Protein AF-A0A9D2QGB7-F1 (afdb_monomer_lite)

Organism: NCBI:txid2838528

Structure (mmCIF, N/CA/C/O backbone):
data_AF-A0A9D2QGB7-F1
#
_entry.id   AF-A0A9D2QGB7-F1
#
loop_
_atom_site.group_PDB
_atom_site.id
_atom_site.type_symbol
_atom_site.label_atom_id
_atom_site.label_alt_id
_atom_site.label_comp_id
_atom_site.label_asym_id
_atom_site.label_entity_id
_atom_site.label_seq_id
_atom_site.pdbx_PDB_ins_code
_atom_site.Cartn_x
_atom_site.Cartn_y
_atom_site.Cartn_z
_atom_site.occupancy
_atom_site.B_iso_or_equiv
_atom_site.auth_seq_id
_atom_site.auth_comp_id
_atom_site.auth_asym_id
_atom_site.auth_atom_id
_atom_site.pdbx_PDB_model_num
ATOM 1 N N . MET A 1 1 ? -9.292 21.739 -30.507 1.00 30.47 1 MET A N 1
ATOM 2 C CA . MET A 1 1 ? -10.497 21.128 -31.110 1.00 30.47 1 MET A CA 1
ATOM 3 C C . MET A 1 1 ? -11.333 20.620 -29.953 1.00 30.47 1 MET A C 1
ATOM 5 O O . MET A 1 1 ? -10.842 19.776 -29.221 1.00 30.47 1 MET A O 1
ATOM 9 N N . THR A 1 2 ? -12.494 21.220 -29.694 1.00 27.61 2 THR A N 1
ATOM 10 C CA . THR A 1 2 ? -13.251 20.981 -28.454 1.00 27.61 2 THR A CA 1
ATOM 11 C C . THR A 1 2 ? -14.385 20.005 -28.733 1.00 27.61 2 THR A C 1
ATOM 13 O O . THR A 1 2 ? -15.227 20.284 -29.584 1.00 27.61 2 THR A O 1
ATOM 16 N N . PHE A 1 3 ? -14.411 18.877 -28.024 1.00 28.83 3 PHE A N 1
ATOM 17 C CA . PHE A 1 3 ? -15.568 17.985 -27.976 1.00 28.83 3 PHE A CA 1
ATOM 18 C C . PHE A 1 3 ? -16.285 18.194 -26.646 1.00 28.83 3 PHE A C 1
ATOM 20 O O . PHE A 1 3 ? -15.645 18.362 -25.611 1.00 28.83 3 PHE A O 1
ATOM 27 N N . ARG A 1 4 ? -17.616 18.243 -26.697 1.00 31.70 4 ARG A N 1
ATOM 28 C CA . ARG A 1 4 ? -18.486 18.448 -25.541 1.00 31.70 4 ARG A CA 1
ATOM 29 C C . ARG A 1 4 ? -19.112 17.100 -25.193 1.00 31.70 4 ARG A C 1
ATOM 31 O O . ARG A 1 4 ? -19.834 16.552 -26.019 1.00 31.70 4 ARG A O 1
ATOM 38 N N . THR A 1 5 ? -18.833 16.591 -24.001 1.00 41.16 5 THR A N 1
ATOM 39 C CA . THR A 1 5 ? -19.597 15.508 -23.374 1.00 41.16 5 THR A CA 1
ATOM 40 C C . THR A 1 5 ? -19.915 15.961 -21.956 1.00 41.16 5 THR A C 1
ATOM 42 O O . THR A 1 5 ? -19.009 16.145 -21.153 1.00 41.16 5 THR A O 1
ATOM 45 N N . ASP A 1 6 ? -21.189 16.271 -21.751 1.00 51.88 6 ASP A N 1
ATOM 46 C CA . ASP A 1 6 ? -21.963 16.419 -20.519 1.00 51.88 6 ASP A CA 1
ATOM 47 C C . ASP A 1 6 ? -21.195 16.689 -19.198 1.00 51.88 6 ASP A C 1
ATOM 49 O O . ASP A 1 6 ? -20.535 15.830 -18.621 1.00 51.88 6 ASP A O 1
ATOM 53 N N . ASP A 1 7 ? -21.352 17.935 -18.733 1.00 46.03 7 ASP A N 1
ATOM 54 C CA . ASP A 1 7 ? -21.225 18.476 -17.368 1.00 46.03 7 ASP A CA 1
ATOM 55 C C . ASP A 1 7 ? -19.940 18.307 -16.536 1.00 46.03 7 ASP A C 1
ATOM 57 O O . ASP A 1 7 ? -19.930 18.639 -15.349 1.00 46.03 7 ASP A O 1
ATOM 61 N N . ALA A 1 8 ? -18.799 18.007 -17.154 1.00 38.62 8 ALA A N 1
ATOM 62 C CA . ALA A 1 8 ? -17.502 18.369 -16.576 1.00 38.62 8 ALA A CA 1
ATOM 63 C C . ALA A 1 8 ? -16.610 19.066 -17.611 1.00 38.62 8 ALA A C 1
ATOM 65 O O . ALA A 1 8 ? -16.295 18.516 -18.665 1.00 38.62 8 ALA A O 1
ATOM 66 N N . MET A 1 9 ? -16.177 20.293 -17.305 1.00 28.02 9 MET A N 1
ATOM 67 C CA . MET A 1 9 ? -15.136 20.984 -18.069 1.00 28.02 9 MET A CA 1
ATOM 68 C C . MET A 1 9 ? -13.798 20.282 -17.810 1.00 28.02 9 MET A C 1
ATOM 70 O O . MET A 1 9 ? -13.066 20.649 -16.895 1.00 28.02 9 MET A O 1
ATOM 74 N N . VAL A 1 10 ? -13.488 19.248 -18.591 1.00 39.34 10 VAL A N 1
ATOM 75 C CA . VAL A 1 10 ? -12.146 18.663 -18.617 1.00 39.34 10 VAL A CA 1
ATOM 76 C C . VAL A 1 10 ? -11.293 19.516 -19.552 1.00 39.34 10 VAL A C 1
ATOM 78 O O . VAL A 1 10 ? -11.353 19.386 -20.775 1.00 39.34 10 VAL A O 1
ATOM 81 N N . GLU A 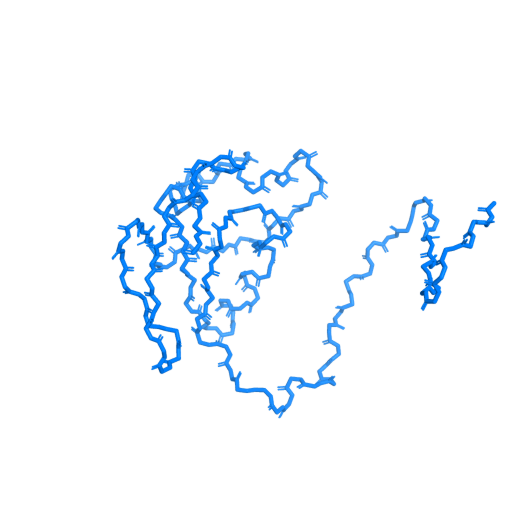1 11 ? -10.522 20.433 -18.974 1.00 38.50 11 GLU A N 1
ATOM 82 C CA . GLU A 1 11 ? -9.449 21.116 -19.692 1.00 38.50 11 GLU A CA 1
ATOM 83 C C . GLU A 1 11 ? -8.285 20.134 -19.871 1.00 38.50 11 GLU A C 1
ATOM 85 O O . GLU A 1 11 ? -7.619 19.746 -18.912 1.00 38.50 11 GLU A O 1
ATOM 90 N N . LEU A 1 12 ? -8.048 19.701 -21.110 1.00 40.91 12 LEU A N 1
ATOM 91 C CA . LEU A 1 12 ? -6.835 18.966 -21.456 1.00 40.91 12 LEU A CA 1
ATOM 92 C C . LEU A 1 12 ? -5.657 19.943 -21.399 1.00 40.91 12 LEU A C 1
ATOM 94 O O . LEU A 1 12 ? -5.592 20.884 -22.193 1.00 40.91 12 LEU A O 1
ATOM 98 N N . LEU A 1 13 ? -4.736 19.726 -20.459 1.00 43.62 13 LEU A N 1
ATOM 99 C CA . LEU A 1 13 ? -3.512 20.518 -20.371 1.00 43.62 13 LEU A CA 1
ATOM 100 C C . LEU A 1 13 ? -2.657 20.321 -21.638 1.00 43.62 13 LEU A C 1
ATOM 102 O O . LEU A 1 13 ? -2.619 19.220 -22.196 1.00 43.62 13 LEU A O 1
ATOM 106 N N . PRO A 1 14 ? -1.974 21.374 -22.121 1.00 42.16 14 PRO A N 1
ATOM 107 C CA . PRO A 1 14 ? -1.173 21.291 -23.333 1.00 42.16 14 PRO A CA 1
ATOM 108 C C . PRO A 1 14 ? 0.027 20.348 -23.168 1.00 42.16 14 PRO A C 1
ATOM 110 O O . PRO A 1 14 ? 0.593 20.200 -22.084 1.00 42.16 14 PRO A O 1
ATOM 113 N N . TYR A 1 15 ? 0.436 19.741 -24.284 1.00 32.19 15 TYR A N 1
ATOM 114 C CA . TYR A 1 15 ? 1.612 18.875 -24.369 1.00 32.19 15 TYR A CA 1
ATOM 115 C C . TYR A 1 15 ? 2.865 19.643 -23.914 1.00 32.19 15 TYR A C 1
ATOM 117 O O . TYR A 1 15 ? 3.216 20.660 -24.515 1.00 32.19 15 TYR A O 1
ATOM 125 N N . GLY A 1 16 ? 3.505 19.177 -22.837 1.00 41.88 16 GLY A N 1
ATOM 126 C CA . GLY A 1 16 ? 4.622 19.866 -22.176 1.00 41.88 16 GLY A CA 1
ATOM 127 C C . GLY A 1 16 ? 4.272 20.570 -20.857 1.00 41.88 16 GLY A C 1
ATOM 128 O O . GLY A 1 16 ? 5.106 21.306 -20.333 1.00 41.88 16 GLY A O 1
ATOM 129 N N . ALA A 1 17 ? 3.072 20.364 -20.306 1.00 42.84 17 ALA A N 1
ATOM 130 C CA . ALA A 1 17 ? 2.760 20.792 -18.946 1.00 42.84 17 ALA A CA 1
ATOM 131 C C . ALA A 1 17 ? 3.695 20.098 -17.938 1.00 42.84 17 ALA A C 1
ATOM 133 O O . ALA A 1 17 ? 3.738 18.874 -17.844 1.00 42.84 17 ALA A O 1
ATOM 134 N N . VAL A 1 18 ? 4.454 20.899 -17.191 1.00 37.50 18 VAL A N 1
ATOM 135 C CA . VAL A 1 18 ? 5.246 20.435 -16.049 1.00 37.50 18 VAL A CA 1
ATOM 136 C C . VAL A 1 18 ? 4.273 20.072 -14.931 1.00 37.50 18 VAL A C 1
ATOM 138 O O . VAL A 1 18 ? 3.394 20.873 -14.604 1.00 37.50 18 VAL A O 1
ATOM 141 N N . TRP A 1 19 ? 4.433 18.884 -14.342 1.00 37.94 19 TRP A N 1
ATOM 142 C CA . TRP A 1 19 ? 3.783 18.534 -13.083 1.00 37.94 19 TRP A CA 1
ATOM 143 C C . TRP A 1 19 ? 4.199 19.561 -12.032 1.00 37.94 19 TRP A C 1
ATOM 145 O O . TRP A 1 19 ? 5.305 19.517 -11.499 1.00 37.94 19 TRP A O 1
ATOM 155 N N . VAL A 1 20 ? 3.327 20.524 -11.752 1.00 37.09 20 VAL A N 1
ATOM 156 C CA . VAL A 1 20 ? 3.423 21.258 -10.499 1.00 37.09 20 VAL A CA 1
ATOM 157 C C . VAL A 1 20 ? 2.903 20.280 -9.468 1.00 37.09 20 VAL A C 1
ATOM 159 O O . VAL A 1 20 ? 1.706 19.988 -9.448 1.00 37.09 20 VAL A O 1
ATOM 162 N N . GLU A 1 21 ? 3.811 19.742 -8.658 1.00 41.12 21 GLU A N 1
ATOM 163 C CA . GLU A 1 21 ? 3.463 19.169 -7.369 1.00 41.12 21 GLU A CA 1
ATOM 164 C C . GLU A 1 21 ? 2.635 20.251 -6.669 1.00 41.12 21 GLU A C 1
ATOM 166 O O . GLU A 1 21 ? 3.153 21.265 -6.200 1.00 41.12 21 GLU A O 1
ATOM 171 N N . ARG A 1 22 ? 1.304 20.138 -6.731 1.00 39.25 22 ARG A N 1
ATOM 172 C CA . ARG A 1 22 ? 0.476 20.930 -5.843 1.00 39.25 22 ARG A CA 1
ATOM 173 C C . ARG A 1 22 ? 0.779 20.302 -4.507 1.00 39.25 22 ARG A C 1
ATOM 175 O O . ARG A 1 22 ? 0.241 19.239 -4.202 1.00 39.25 22 ARG A O 1
ATOM 182 N N . ASP A 1 23 ? 1.645 20.958 -3.738 1.00 40.38 23 ASP A N 1
ATOM 183 C CA . ASP A 1 23 ? 1.522 20.930 -2.294 1.00 40.38 23 ASP A CA 1
ATOM 184 C C . ASP A 1 23 ? 0.027 20.976 -2.042 1.00 40.38 23 ASP A C 1
ATOM 186 O O . ASP A 1 23 ? -0.626 21.954 -2.419 1.00 40.38 23 ASP A O 1
ATOM 190 N N . PHE A 1 24 ? -0.544 19.870 -1.559 1.00 42.94 24 PHE A N 1
ATOM 191 C CA . PHE A 1 24 ? -1.882 19.910 -1.007 1.00 42.94 24 PHE A CA 1
ATOM 192 C C . PHE A 1 24 ? -1.787 21.033 0.015 1.00 42.94 24 PHE A C 1
ATOM 194 O O . PHE A 1 24 ? -1.061 20.849 0.997 1.00 42.94 24 PHE A O 1
ATOM 201 N N . PRO A 1 25 ? -2.371 22.220 -0.247 1.00 41.06 25 PRO A N 1
ATOM 202 C CA . PRO A 1 25 ? -2.235 23.293 0.705 1.00 41.06 25 PRO A CA 1
ATOM 203 C C . PRO A 1 25 ? -2.802 22.734 2.000 1.00 41.06 25 PRO A C 1
ATOM 205 O O . PRO A 1 25 ? -3.823 22.043 1.980 1.00 41.06 25 PRO A O 1
ATOM 208 N N . ASP A 1 26 ? -2.160 23.044 3.118 1.00 45.84 26 ASP A N 1
ATOM 209 C CA . ASP A 1 26 ? -2.579 22.662 4.472 1.00 45.84 26 ASP A CA 1
ATOM 210 C C . ASP A 1 26 ? -4.052 23.030 4.799 1.00 45.84 26 ASP A C 1
ATOM 212 O O . ASP A 1 26 ? -4.584 22.698 5.859 1.00 45.84 26 ASP A O 1
ATOM 216 N N . ALA A 1 27 ? -4.750 23.678 3.864 1.00 39.97 27 ALA A N 1
ATOM 217 C CA . ALA A 1 27 ? -6.186 23.864 3.741 1.00 39.97 27 ALA A CA 1
ATOM 218 C C . ALA A 1 27 ? -6.961 22.535 3.570 1.00 39.97 27 ALA A C 1
ATOM 220 O O . ALA A 1 27 ? -7.535 22.262 2.518 1.00 39.97 27 ALA A O 1
ATOM 221 N N . ASN A 1 28 ? -6.938 21.712 4.625 1.00 38.34 28 ASN A N 1
ATOM 222 C CA . ASN A 1 28 ? -8.004 20.826 5.146 1.00 38.34 28 ASN A CA 1
ATOM 223 C C . ASN A 1 28 ? -7.440 19.635 5.948 1.00 38.34 28 ASN A C 1
ATOM 225 O O . ASN A 1 28 ? -8.201 18.913 6.588 1.00 38.34 28 ASN A O 1
ATOM 229 N N . MET A 1 29 ? -6.114 19.475 6.012 1.00 43.53 29 MET A N 1
ATOM 230 C CA . MET A 1 29 ? -5.451 18.528 6.924 1.00 43.53 29 MET A CA 1
ATOM 231 C C . MET A 1 29 ? -5.538 18.940 8.404 1.00 43.53 29 MET A C 1
ATOM 233 O O . MET A 1 29 ? -5.254 18.134 9.284 1.00 43.53 29 MET A O 1
ATOM 237 N N . LEU A 1 30 ? -5.970 20.171 8.703 1.00 42.41 30 LEU A N 1
ATOM 238 C CA . LEU A 1 30 ? -6.078 20.685 10.072 1.00 42.41 30 LEU A CA 1
ATOM 239 C C . LEU A 1 30 ? -7.219 20.065 10.907 1.00 42.41 30 LEU A C 1
ATOM 241 O O . LEU A 1 30 ? -7.289 20.346 12.101 1.00 42.41 30 LEU A O 1
ATOM 245 N N . ILE A 1 31 ? -8.095 19.220 10.336 1.00 51.22 31 ILE A N 1
ATOM 246 C CA . ILE A 1 31 ? -9.157 18.511 11.093 1.00 51.22 31 ILE A CA 1
ATOM 247 C C . ILE A 1 31 ? -9.395 17.070 10.588 1.00 51.22 31 ILE A C 1
ATOM 249 O O . ILE A 1 31 ? -10.453 16.493 10.831 1.00 51.22 31 ILE A O 1
ATOM 253 N N . LEU A 1 32 ? -8.443 16.452 9.883 1.00 52.09 32 LEU A N 1
ATOM 254 C CA . LEU A 1 32 ? -8.529 15.014 9.604 1.00 52.09 32 LEU A CA 1
ATOM 255 C C . LEU A 1 32 ? -7.695 14.251 10.638 1.00 52.09 32 LEU A C 1
ATOM 257 O O . LEU A 1 32 ? -6.560 14.651 10.911 1.00 52.09 32 LEU A O 1
ATOM 261 N N . PRO A 1 33 ? -8.231 13.180 11.254 1.00 65.00 33 PRO A N 1
ATOM 262 C CA . PRO A 1 33 ? -7.433 12.343 12.133 1.00 65.00 33 PRO A CA 1
ATOM 263 C C . PRO A 1 33 ? -6.215 11.824 11.366 1.00 65.00 33 PRO A C 1
ATOM 265 O O . PRO A 1 33 ? -6.300 11.481 10.186 1.00 65.00 33 PRO A O 1
ATOM 268 N N . ARG A 1 34 ? -5.069 11.788 12.049 1.00 83.56 34 ARG A N 1
ATOM 269 C CA . ARG A 1 34 ? -3.817 11.257 11.509 1.00 83.56 34 ARG A CA 1
ATOM 270 C C . ARG A 1 34 ? -4.055 9.870 10.906 1.00 83.56 34 ARG A C 1
ATOM 272 O O . ARG A 1 34 ? -4.529 8.974 11.603 1.00 83.56 34 ARG A O 1
ATOM 279 N N . VAL A 1 35 ? -3.661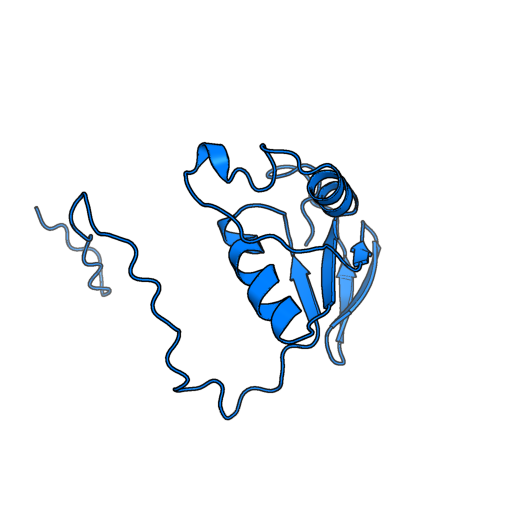 9.682 9.647 1.00 90.62 35 VAL A N 1
ATOM 280 C CA . VAL A 1 35 ? -3.657 8.361 9.006 1.00 90.62 35 VAL A CA 1
ATOM 281 C C . VAL A 1 35 ? -2.628 7.489 9.719 1.00 90.62 35 VAL A C 1
ATOM 283 O O . VAL A 1 35 ? -1.439 7.799 9.725 1.00 90.62 35 VAL A O 1
ATOM 286 N N . ALA A 1 36 ? -3.099 6.431 10.375 1.00 93.38 36 ALA A N 1
ATOM 287 C CA . ALA A 1 36 ? -2.243 5.510 11.116 1.00 93.38 36 ALA A CA 1
ATOM 288 C C . ALA A 1 36 ? -1.786 4.319 10.267 1.00 93.38 36 ALA A C 1
ATOM 290 O O . ALA A 1 36 ? -0.723 3.768 10.531 1.00 93.38 36 ALA A O 1
ATOM 291 N N . ARG A 1 37 ? -2.589 3.910 9.277 1.00 95.69 37 ARG A N 1
ATOM 292 C CA . ARG A 1 37 ? -2.350 2.724 8.451 1.00 95.69 37 ARG A CA 1
ATOM 293 C C . ARG A 1 37 ? -2.776 2.977 7.014 1.00 95.69 37 ARG A C 1
ATOM 295 O O . ARG A 1 37 ? -3.816 3.595 6.792 1.00 95.69 37 ARG A O 1
ATOM 302 N N . VAL A 1 38 ? -1.990 2.477 6.071 1.00 96.06 38 VAL A N 1
ATOM 303 C CA . VAL A 1 38 ? -2.283 2.471 4.635 1.00 96.06 38 VAL A CA 1
ATOM 304 C C . VAL A 1 38 ? -2.213 1.028 4.163 1.00 96.06 38 VAL A C 1
ATOM 306 O O . VAL A 1 38 ? -1.207 0.370 4.395 1.00 96.06 38 VAL A O 1
ATOM 309 N N . ALA A 1 39 ? -3.262 0.531 3.517 1.00 97.00 39 ALA A N 1
ATOM 310 C CA . ALA A 1 39 ? -3.256 -0.783 2.885 1.00 97.00 39 ALA A CA 1
ATOM 311 C C . ALA A 1 39 ? -3.306 -0.608 1.368 1.00 97.00 39 ALA A C 1
ATOM 313 O O . ALA A 1 39 ? -4.223 0.029 0.851 1.00 97.00 39 ALA A O 1
ATOM 314 N N . ASN A 1 40 ? -2.304 -1.141 0.671 1.00 97.00 40 ASN A N 1
ATOM 315 C CA . ASN A 1 40 ? -2.240 -1.099 -0.784 1.00 97.00 40 ASN A CA 1
ATOM 316 C C . ASN A 1 40 ? -2.941 -2.318 -1.380 1.00 97.00 40 ASN A C 1
ATOM 318 O O . ASN A 1 40 ? -2.752 -3.437 -0.907 1.00 97.00 40 ASN A O 1
ATOM 322 N N . THR A 1 41 ? -3.685 -2.104 -2.462 1.00 96.25 41 THR A N 1
ATOM 323 C CA . THR A 1 41 ? -4.225 -3.197 -3.279 1.00 96.25 41 THR A CA 1
ATOM 324 C C . THR A 1 41 ? -3.128 -3.826 -4.131 1.00 96.25 41 THR A C 1
ATOM 326 O O . THR A 1 41 ? -3.002 -5.042 -4.179 1.00 96.25 41 THR A O 1
ATOM 329 N N . HIS A 1 42 ? -2.312 -3.008 -4.796 1.00 93.19 42 HIS A N 1
ATOM 330 C CA . HIS A 1 42 ? -1.140 -3.452 -5.540 1.00 93.19 42 HIS A CA 1
ATOM 331 C C . HIS A 1 42 ? -0.110 -2.329 -5.679 1.00 93.19 42 HIS A C 1
ATOM 333 O O . HIS A 1 42 ? -0.405 -1.151 -5.495 1.00 93.19 42 HIS A O 1
ATOM 339 N N . TRP A 1 43 ? 1.105 -2.714 -6.045 1.00 89.62 43 TRP A N 1
ATOM 340 C CA . TRP A 1 43 ? 2.293 -1.867 -6.087 1.00 89.62 43 TRP A CA 1
ATOM 341 C C . TRP A 1 43 ? 2.417 -0.807 -7.200 1.00 89.62 43 TRP A C 1
ATOM 343 O O . TRP A 1 43 ? 3.450 -0.156 -7.238 1.00 89.62 43 TRP A O 1
ATOM 353 N N . HIS A 1 44 ? 1.473 -0.611 -8.129 1.00 90.69 44 HIS A N 1
ATOM 354 C CA . HIS A 1 44 ? 1.691 0.359 -9.223 1.00 90.69 44 HIS A CA 1
ATOM 355 C C . HIS A 1 44 ? 1.796 1.808 -8.729 1.00 90.69 44 HIS A C 1
ATOM 357 O O . HIS A 1 44 ? 1.209 2.176 -7.711 1.00 90.69 44 HIS A O 1
ATOM 363 N N . SER A 1 45 ? 2.552 2.636 -9.456 1.00 89.25 45 SER A N 1
ATOM 364 C CA . SER A 1 45 ? 2.885 4.020 -9.091 1.00 89.25 45 SER A CA 1
ATOM 365 C C . SER A 1 45 ? 1.680 4.905 -8.770 1.00 89.25 45 SER A C 1
ATOM 367 O O . SER A 1 45 ? 1.741 5.705 -7.837 1.00 89.25 45 SER A O 1
ATOM 369 N N . ASP A 1 46 ? 0.574 4.728 -9.485 1.00 87.25 46 ASP A N 1
ATOM 370 C CA . ASP A 1 46 ? -0.694 5.433 -9.287 1.00 87.25 46 ASP A CA 1
ATOM 371 C C . ASP A 1 46 ? -1.453 5.005 -8.020 1.00 87.25 46 ASP A C 1
ATOM 373 O O . ASP A 1 46 ? -2.342 5.722 -7.560 1.00 87.25 46 ASP A O 1
ATOM 377 N N . HIS A 1 47 ? -1.058 3.887 -7.409 1.00 92.81 47 HIS A N 1
ATOM 378 C CA . HIS A 1 47 ? -1.592 3.392 -6.143 1.00 92.81 47 HIS A CA 1
ATOM 379 C C . HIS A 1 47 ? -0.656 3.664 -4.960 1.00 92.81 47 HIS A C 1
ATOM 381 O O . HIS A 1 47 ? -1.124 4.026 -3.882 1.00 92.81 47 HIS A O 1
ATOM 387 N N . VAL A 1 48 ? 0.662 3.529 -5.148 1.00 92.56 48 VAL A N 1
ATOM 388 C CA . VAL A 1 48 ? 1.637 3.570 -4.040 1.00 92.56 48 VAL A CA 1
ATOM 389 C C . VAL A 1 48 ? 2.454 4.857 -3.942 1.00 92.56 48 VAL A C 1
ATOM 391 O O . VAL A 1 48 ? 3.196 5.034 -2.975 1.00 92.56 48 VAL A O 1
ATOM 394 N N . GLY A 1 49 ? 2.320 5.783 -4.898 1.00 90.06 49 GLY A N 1
ATOM 395 C CA . GLY A 1 49 ? 3.114 7.019 -4.953 1.00 90.06 49 GLY A CA 1
ATOM 396 C C . GLY A 1 49 ? 3.035 7.896 -3.693 1.00 90.06 49 GLY A C 1
ATOM 397 O O . GLY A 1 49 ? 3.962 8.649 -3.404 1.00 90.06 49 GLY A O 1
ATOM 398 N N . GLY A 1 50 ? 1.963 7.772 -2.902 1.00 91.25 50 GLY A N 1
ATOM 399 C CA . GLY A 1 50 ? 1.779 8.505 -1.644 1.00 91.25 50 GLY A CA 1
ATOM 400 C C . GLY A 1 50 ? 2.401 7.856 -0.399 1.00 91.25 50 GLY A C 1
ATOM 401 O O . GLY A 1 50 ? 2.462 8.504 0.649 1.00 91.25 50 GLY A O 1
ATOM 402 N N . ASN A 1 51 ? 2.868 6.605 -0.473 1.00 94.69 51 ASN A N 1
ATOM 403 C CA . ASN A 1 51 ? 3.223 5.819 0.716 1.00 94.69 51 ASN A CA 1
ATOM 404 C C . ASN A 1 51 ? 4.356 6.439 1.530 1.00 94.69 51 ASN A C 1
ATOM 406 O O . ASN A 1 51 ? 4.243 6.539 2.752 1.00 94.69 51 ASN A O 1
ATOM 410 N N . ALA A 1 52 ? 5.399 6.949 0.871 1.00 92.44 52 ALA A N 1
ATOM 411 C CA . ALA A 1 52 ? 6.509 7.601 1.561 1.00 92.44 52 ALA A CA 1
ATOM 412 C C . ALA A 1 52 ? 6.046 8.805 2.402 1.00 92.44 52 ALA A C 1
ATOM 414 O O . ALA A 1 52 ? 6.501 8.986 3.530 1.00 92.44 52 ALA A O 1
ATOM 415 N N . ARG A 1 53 ? 5.096 9.607 1.898 1.00 92.06 53 ARG A N 1
ATOM 416 C CA . ARG A 1 53 ? 4.546 10.768 2.621 1.00 92.06 53 ARG A CA 1
ATOM 417 C C . ARG A 1 53 ? 3.740 10.339 3.852 1.00 92.06 53 ARG A C 1
ATOM 419 O O . ARG A 1 53 ? 3.840 10.966 4.910 1.00 92.06 53 ARG A O 1
ATOM 426 N N . PHE A 1 54 ? 2.970 9.257 3.746 1.00 92.50 54 PHE A N 1
ATOM 427 C CA . PHE A 1 54 ? 2.238 8.705 4.887 1.00 92.50 54 PHE A CA 1
ATOM 428 C C . PHE A 1 54 ? 3.176 8.081 5.927 1.00 92.50 54 PHE A C 1
ATOM 430 O O . PHE A 1 54 ? 3.009 8.340 7.120 1.00 92.50 54 PHE A O 1
ATOM 437 N N . GLN A 1 55 ? 4.216 7.359 5.502 1.00 93.56 55 GLN A N 1
ATOM 438 C CA . GLN A 1 55 ? 5.235 6.823 6.410 1.00 93.56 55 GLN A CA 1
ATOM 439 C C . GLN A 1 55 ? 6.032 7.921 7.118 1.00 93.56 55 GLN A C 1
ATOM 441 O O . GLN A 1 55 ? 6.290 7.810 8.313 1.00 93.56 55 GLN A O 1
ATOM 446 N N . GLN A 1 56 ? 6.351 9.031 6.445 1.00 92.44 56 GLN A N 1
ATOM 447 C CA . GLN A 1 56 ? 6.961 10.207 7.088 1.00 92.44 56 GLN A CA 1
ATOM 448 C C . GLN A 1 56 ? 6.059 10.814 8.174 1.00 92.44 56 GLN A C 1
ATOM 450 O O . GLN A 1 56 ? 6.549 11.369 9.154 1.00 92.44 56 GLN A O 1
ATOM 455 N N . SER A 1 57 ? 4.739 10.658 8.038 1.00 90.88 57 SER A N 1
ATOM 456 C CA . SER A 1 57 ? 3.750 11.022 9.065 1.00 90.88 57 SER A CA 1
ATOM 457 C C . SER A 1 57 ? 3.562 9.923 10.134 1.00 90.88 57 SER A C 1
ATOM 459 O O . SER A 1 57 ? 2.801 10.084 11.097 1.00 90.88 57 SER A O 1
ATOM 461 N N . GLY A 1 58 ? 4.276 8.803 9.985 1.00 93.62 58 GLY A N 1
ATOM 462 C CA . GLY A 1 58 ? 4.332 7.623 10.848 1.00 93.62 58 GLY A CA 1
ATOM 463 C C . GLY A 1 58 ? 3.206 6.605 10.637 1.00 93.62 58 GLY A C 1
ATOM 464 O O . GLY A 1 58 ? 2.863 5.900 11.589 1.00 93.62 58 GLY A O 1
ATOM 465 N N . ALA A 1 59 ? 2.570 6.584 9.465 1.00 95.50 59 ALA A N 1
ATOM 466 C CA . ALA A 1 59 ? 1.635 5.519 9.120 1.00 95.50 59 ALA A CA 1
ATOM 467 C C . ALA A 1 59 ? 2.379 4.201 8.847 1.00 95.50 59 ALA A C 1
ATOM 469 O O . ALA A 1 59 ? 3.455 4.222 8.255 1.00 95.50 59 ALA A O 1
ATOM 470 N N . GLU A 1 60 ? 1.780 3.077 9.234 1.00 96.81 60 GLU A N 1
ATOM 471 C CA . GLU A 1 60 ? 2.233 1.730 8.862 1.00 96.81 60 GLU A CA 1
ATOM 472 C C . GLU A 1 60 ? 1.685 1.372 7.472 1.00 96.81 60 GLU A C 1
ATOM 474 O O . GLU A 1 60 ? 0.497 1.577 7.199 1.00 96.81 60 GLU A O 1
ATOM 479 N N . VAL A 1 61 ? 2.522 0.820 6.596 1.00 96.88 61 VAL A N 1
ATOM 480 C CA . VAL A 1 61 ? 2.128 0.410 5.242 1.00 96.88 61 VAL A CA 1
ATOM 481 C C . VAL A 1 61 ? 1.964 -1.105 5.159 1.00 96.88 61 VAL A C 1
ATOM 483 O O . VAL A 1 61 ? 2.882 -1.874 5.438 1.00 96.88 61 VAL A O 1
ATOM 486 N N . PHE A 1 62 ? 0.788 -1.524 4.711 1.00 97.75 62 PHE A N 1
ATOM 487 C CA . PHE A 1 62 ? 0.420 -2.901 4.420 1.00 97.75 62 PHE A CA 1
ATOM 488 C C . PHE A 1 62 ? 0.420 -3.110 2.901 1.00 97.75 62 PHE A C 1
ATOM 490 O O . PHE A 1 62 ? 0.011 -2.232 2.134 1.00 97.75 62 PHE A O 1
ATOM 497 N N . GLY A 1 63 ? 0.869 -4.276 2.457 1.00 96.25 63 GLY A N 1
ATOM 498 C CA . GLY A 1 63 ? 0.873 -4.660 1.047 1.00 96.25 63 GLY A CA 1
ATOM 499 C C . GLY A 1 63 ? 1.130 -6.151 0.888 1.00 96.25 63 GLY A C 1
ATOM 500 O O . GLY A 1 63 ? 1.444 -6.837 1.861 1.00 96.25 63 GLY A O 1
ATOM 501 N N . ALA A 1 64 ? 1.008 -6.663 -0.332 1.00 95.56 64 ALA A N 1
ATOM 502 C CA . ALA A 1 64 ? 1.214 -8.083 -0.575 1.00 95.56 64 ALA A CA 1
ATOM 503 C C . ALA A 1 64 ? 2.638 -8.526 -0.216 1.00 95.56 64 ALA A C 1
ATOM 505 O O . ALA A 1 64 ? 3.605 -7.777 -0.395 1.00 95.56 64 ALA A O 1
ATOM 506 N N . HIS A 1 65 ? 2.797 -9.775 0.230 1.00 91.19 65 HIS A N 1
ATOM 507 C CA . HIS A 1 65 ? 4.124 -10.349 0.492 1.00 91.19 65 HIS A CA 1
ATOM 508 C C . HIS A 1 65 ? 5.079 -10.204 -0.705 1.00 91.19 65 HIS A C 1
ATOM 510 O O . HIS A 1 65 ? 6.243 -9.843 -0.530 1.00 91.19 65 HIS A O 1
ATOM 516 N N . GLY A 1 66 ? 4.579 -10.431 -1.924 1.00 86.81 66 GLY A N 1
ATOM 517 C CA . GLY A 1 66 ? 5.364 -10.284 -3.153 1.00 86.81 66 GLY A CA 1
ATOM 518 C C . GLY A 1 66 ? 5.854 -8.853 -3.408 1.00 86.81 66 GLY A C 1
ATOM 519 O O . GLY A 1 66 ? 6.965 -8.665 -3.910 1.00 86.81 66 GLY A O 1
ATOM 520 N N . ASP A 1 67 ? 5.072 -7.854 -3.001 1.00 85.50 67 ASP A N 1
ATOM 521 C CA . ASP A 1 67 ? 5.401 -6.438 -3.181 1.00 85.50 67 ASP A CA 1
ATOM 522 C C . ASP A 1 67 ? 6.498 -6.013 -2.197 1.00 85.50 67 ASP A C 1
ATOM 524 O O . ASP A 1 67 ? 7.486 -5.383 -2.585 1.00 85.50 67 ASP A O 1
ATOM 528 N N . ALA A 1 68 ? 6.381 -6.434 -0.931 1.00 84.62 68 ALA A N 1
ATOM 529 C CA . ALA A 1 68 ? 7.407 -6.213 0.089 1.00 84.62 68 ALA A CA 1
ATOM 530 C C . ALA A 1 68 ? 8.768 -6.777 -0.352 1.00 84.62 68 ALA A C 1
ATOM 532 O O . ALA A 1 68 ? 9.820 -6.163 -0.168 1.00 84.62 68 ALA A O 1
ATOM 533 N N . ASP A 1 69 ? 8.743 -7.953 -0.968 1.00 83.12 69 ASP A N 1
ATOM 534 C CA . ASP A 1 69 ? 9.899 -8.627 -1.538 1.00 83.12 69 ASP A CA 1
ATOM 535 C C . ASP A 1 69 ? 10.550 -7.847 -2.686 1.00 83.12 69 ASP A C 1
ATOM 537 O O . ASP A 1 69 ? 11.780 -7.734 -2.729 1.00 83.12 69 ASP A O 1
ATOM 541 N N . ALA A 1 70 ? 9.751 -7.309 -3.608 1.00 82.31 70 ALA A N 1
ATOM 542 C CA . ALA A 1 70 ? 10.254 -6.545 -4.745 1.00 82.31 70 ALA A CA 1
ATOM 543 C C . ALA A 1 70 ? 10.867 -5.202 -4.316 1.00 82.31 70 ALA A C 1
ATOM 545 O O . ALA A 1 70 ? 11.968 -4.863 -4.757 1.00 82.31 70 ALA A O 1
ATOM 546 N N . LEU A 1 71 ? 10.224 -4.498 -3.376 1.00 82.81 71 LEU A N 1
ATOM 547 C CA . LEU A 1 71 ? 10.756 -3.265 -2.785 1.00 82.81 71 LEU A CA 1
ATOM 548 C C . LEU A 1 71 ? 12.089 -3.510 -2.067 1.00 82.81 71 LEU A C 1
ATOM 550 O O . LEU A 1 71 ? 13.049 -2.771 -2.277 1.00 82.81 71 LEU A O 1
ATOM 554 N N . ARG A 1 72 ? 12.201 -4.586 -1.271 1.00 81.62 72 ARG A N 1
ATOM 555 C CA . ARG A 1 72 ? 13.456 -4.946 -0.578 1.00 81.62 72 ARG A CA 1
ATOM 556 C C . ARG A 1 72 ? 14.609 -5.243 -1.532 1.00 81.62 72 ARG A C 1
ATOM 558 O O . ARG A 1 72 ? 15.763 -5.030 -1.167 1.00 81.62 72 ARG A O 1
ATOM 565 N N . ARG A 1 73 ? 14.318 -5.756 -2.730 1.00 82.19 73 ARG A N 1
ATOM 566 C CA . ARG A 1 73 ? 15.325 -6.019 -3.769 1.00 82.19 73 ARG A CA 1
ATOM 567 C C . ARG A 1 73 ? 15.676 -4.782 -4.599 1.00 82.19 73 ARG A C 1
ATOM 569 O O . ARG A 1 73 ? 16.546 -4.900 -5.456 1.00 82.19 73 ARG A O 1
ATOM 576 N N . ALA A 1 74 ? 15.036 -3.637 -4.339 1.00 75.62 74 ALA A N 1
ATOM 577 C CA . ALA A 1 74 ? 15.139 -2.432 -5.160 1.00 75.62 74 ALA A CA 1
ATOM 578 C C . ALA A 1 74 ? 14.923 -2.742 -6.652 1.00 75.62 74 ALA A C 1
ATOM 580 O O . ALA A 1 74 ? 15.667 -2.271 -7.511 1.00 75.62 74 ALA A O 1
ATOM 581 N N . ASP A 1 75 ? 13.938 -3.598 -6.941 1.00 78.69 75 ASP A N 1
ATOM 582 C CA . ASP A 1 75 ? 13.611 -3.999 -8.306 1.00 78.69 75 ASP A CA 1
ATOM 583 C C . ASP A 1 75 ? 13.224 -2.756 -9.125 1.00 78.69 75 ASP A C 1
ATOM 585 O O . ASP A 1 75 ? 12.323 -2.014 -8.744 1.00 78.69 75 ASP A O 1
ATOM 589 N N . THR A 1 76 ? 13.913 -2.488 -10.234 1.00 69.06 76 THR A N 1
ATOM 590 C CA . THR A 1 76 ? 13.669 -1.288 -11.054 1.00 69.06 76 THR A CA 1
ATOM 591 C C . THR A 1 76 ? 12.366 -1.373 -11.842 1.00 69.06 76 THR A C 1
ATOM 593 O O . THR A 1 76 ? 11.798 -0.348 -12.211 1.00 69.06 76 THR A O 1
ATOM 596 N N . HIS A 1 77 ? 11.840 -2.584 -12.043 1.00 72.19 77 HIS A N 1
ATOM 597 C CA . HIS A 1 77 ? 10.503 -2.792 -12.592 1.00 72.19 77 HIS A CA 1
ATOM 598 C C . HIS A 1 77 ? 9.415 -2.657 -11.523 1.00 72.19 77 HIS A C 1
ATOM 600 O O . HIS A 1 77 ? 8.224 -2.748 -11.839 1.00 72.19 77 HIS A O 1
ATOM 606 N N . CYS A 1 78 ? 9.811 -2.399 -10.270 1.00 68.62 78 CYS A N 1
ATOM 607 C CA . CYS A 1 78 ? 8.881 -2.143 -9.195 1.00 68.62 78 CYS A CA 1
ATOM 608 C C . CYS A 1 78 ? 7.987 -0.950 -9.472 1.00 68.62 78 CYS A C 1
ATOM 610 O O . CYS A 1 78 ? 8.421 0.083 -9.983 1.00 68.62 78 CYS A O 1
ATOM 612 N N . CYS A 1 79 ? 6.701 -1.139 -9.184 1.00 71.38 79 CYS A N 1
ATOM 613 C CA . CYS A 1 79 ? 5.662 -0.145 -9.397 1.00 71.38 79 CYS A CA 1
ATOM 614 C C . CYS A 1 79 ? 5.435 0.265 -10.861 1.00 71.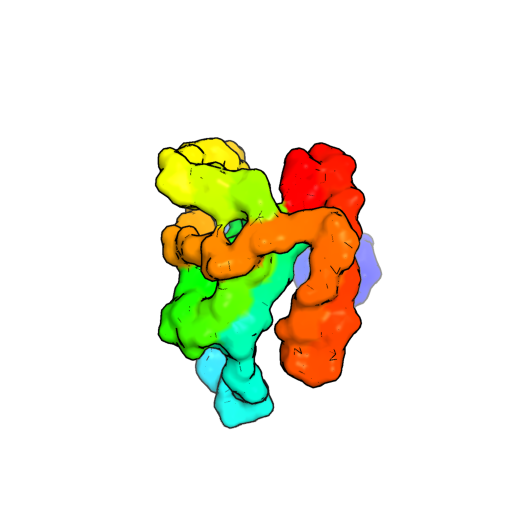38 79 CYS A C 1
ATOM 616 O O . CYS A 1 79 ? 4.679 1.203 -11.102 1.00 71.38 79 CYS A O 1
ATOM 618 N N . VAL A 1 80 ? 6.078 -0.401 -11.835 1.00 74.00 80 VAL A N 1
ATOM 619 C CA . VAL A 1 80 ? 6.052 -0.031 -13.267 1.00 74.00 80 VAL A CA 1
ATOM 620 C C . VAL A 1 80 ? 6.506 1.430 -13.492 1.00 74.00 80 VAL A C 1
ATOM 622 O O . VAL A 1 80 ? 6.256 2.036 -14.533 1.00 74.00 80 VAL A O 1
ATOM 625 N N . ALA A 1 81 ? 7.236 1.986 -12.518 1.00 69.62 81 ALA A N 1
ATOM 626 C CA . ALA A 1 81 ? 7.599 3.397 -12.454 1.00 69.62 81 ALA A CA 1
ATOM 627 C C . ALA A 1 81 ? 8.477 3.824 -13.639 1.00 69.62 81 ALA A C 1
ATOM 629 O O . ALA A 1 81 ? 8.265 4.888 -14.216 1.00 69.62 81 ALA A O 1
ATOM 630 N N . GLU A 1 82 ? 9.426 2.971 -14.036 1.00 72.94 82 GLU A N 1
ATOM 631 C CA . GLU A 1 82 ? 10.316 3.220 -15.175 1.00 72.94 82 GLU A CA 1
ATOM 632 C C . GLU A 1 82 ? 9.562 3.210 -16.513 1.00 72.94 82 GLU A C 1
ATOM 634 O O . GLU A 1 82 ? 9.787 4.068 -17.361 1.00 72.94 82 GLU A O 1
ATOM 639 N N . TYR A 1 83 ? 8.634 2.267 -16.702 1.00 77.75 83 TYR A N 1
ATOM 640 C CA . TYR A 1 83 ? 7.892 2.136 -17.959 1.00 77.75 83 TYR A CA 1
ATOM 641 C C . TYR A 1 83 ? 6.873 3.268 -18.159 1.00 77.75 83 TYR A C 1
ATOM 643 O O . TYR A 1 83 ? 6.599 3.653 -19.295 1.00 77.75 83 TYR A O 1
ATOM 651 N N . LEU A 1 84 ? 6.313 3.801 -17.068 1.00 79.44 84 LEU A N 1
ATOM 652 C CA . LEU A 1 84 ? 5.307 4.867 -17.102 1.00 79.44 84 LEU A CA 1
ATOM 653 C C . LEU A 1 84 ? 5.881 6.280 -16.923 1.00 79.44 84 LEU A C 1
ATOM 655 O O . LEU A 1 84 ? 5.111 7.233 -17.012 1.00 79.44 84 LEU A O 1
ATOM 659 N N . ASP A 1 85 ? 7.189 6.427 -16.677 1.00 82.69 85 ASP A N 1
ATOM 660 C CA . ASP A 1 85 ? 7.817 7.698 -16.271 1.00 82.69 85 ASP A CA 1
ATOM 661 C C . ASP A 1 85 ? 7.104 8.329 -15.053 1.00 82.69 85 ASP A C 1
ATOM 663 O O . ASP A 1 85 ? 6.825 9.526 -14.981 1.00 82.69 85 ASP A O 1
ATOM 667 N N . GLN A 1 86 ? 6.747 7.472 -14.090 1.00 82.31 86 GLN A N 1
ATOM 668 C CA . GLN A 1 86 ? 6.036 7.825 -12.860 1.00 82.31 86 GLN A CA 1
ATOM 669 C C . GLN A 1 86 ? 6.866 7.384 -11.649 1.00 82.31 86 GLN A C 1
ATOM 671 O O . GLN A 1 86 ? 6.623 6.310 -11.091 1.00 82.31 86 GLN A O 1
ATOM 676 N N . PRO A 1 87 ? 7.876 8.172 -11.238 1.00 81.50 87 PRO A N 1
ATOM 677 C CA . PRO A 1 87 ? 8.751 7.790 -10.140 1.00 81.50 87 PRO A CA 1
ATOM 678 C C . PRO A 1 87 ? 7.966 7.665 -8.831 1.00 81.50 87 PRO A C 1
ATOM 680 O O . PRO A 1 87 ? 7.193 8.546 -8.458 1.00 81.50 87 PRO A O 1
ATOM 683 N N . VAL A 1 88 ? 8.212 6.576 -8.105 1.00 84.56 88 VAL A N 1
ATOM 684 C CA . VAL A 1 88 ? 7.644 6.336 -6.776 1.00 84.56 88 VAL A CA 1
ATOM 685 C C . VAL A 1 88 ? 8.701 6.666 -5.723 1.00 84.56 88 VAL A C 1
ATOM 687 O O . VAL A 1 88 ? 9.781 6.068 -5.750 1.00 84.56 88 VAL A O 1
ATOM 690 N N . PRO A 1 89 ? 8.433 7.595 -4.787 1.00 87.31 89 PRO A N 1
ATOM 691 C CA . PRO A 1 89 ? 9.326 7.839 -3.661 1.00 87.31 89 PRO A CA 1
ATOM 692 C C . PRO A 1 89 ? 9.555 6.567 -2.837 1.00 87.31 89 PRO A C 1
ATOM 694 O O . PRO A 1 89 ? 8.630 5.788 -2.620 1.00 87.31 89 PRO A O 1
ATOM 697 N N . VAL A 1 90 ? 10.780 6.370 -2.344 1.00 87.25 90 VAL A N 1
ATOM 698 C CA . VAL A 1 90 ? 11.144 5.169 -1.575 1.00 87.25 90 VAL A CA 1
ATOM 699 C C . VAL A 1 90 ? 10.286 5.051 -0.312 1.00 87.25 90 VAL A C 1
ATOM 701 O O . VAL A 1 90 ? 10.185 5.996 0.470 1.00 87.25 90 VAL A O 1
ATOM 704 N N . TYR A 1 91 ? 9.712 3.867 -0.108 1.00 92.12 91 TYR A N 1
ATOM 705 C CA . TYR A 1 91 ? 8.903 3.491 1.050 1.00 92.12 91 TYR A CA 1
ATOM 706 C C . TYR A 1 91 ? 9.130 2.004 1.375 1.00 92.12 91 TYR A C 1
ATOM 708 O O . TYR A 1 91 ? 9.736 1.275 0.583 1.00 92.12 91 TYR A O 1
ATOM 716 N N . THR A 1 92 ? 8.657 1.544 2.533 1.00 94.38 92 THR A N 1
ATOM 717 C CA . THR A 1 92 ? 8.670 0.121 2.921 1.00 94.38 92 THR A CA 1
ATOM 718 C C . THR A 1 92 ? 7.256 -0.430 3.035 1.00 94.38 92 THR A C 1
ATOM 720 O O . THR A 1 92 ? 6.322 0.298 3.350 1.00 94.38 92 THR A O 1
ATOM 723 N N . VAL A 1 93 ? 7.090 -1.734 2.810 1.00 95.38 93 VAL A N 1
ATOM 724 C CA . VAL A 1 93 ? 5.911 -2.463 3.294 1.00 95.38 93 VAL A CA 1
ATOM 725 C C . VAL A 1 93 ? 6.259 -2.979 4.685 1.00 95.38 93 VAL A C 1
ATOM 727 O O . VAL A 1 93 ? 7.101 -3.866 4.826 1.00 95.38 93 VAL A O 1
ATOM 730 N N . ASP A 1 94 ? 5.647 -2.382 5.702 1.00 96.19 94 ASP A N 1
ATOM 731 C CA . ASP A 1 94 ? 5.874 -2.713 7.112 1.00 96.19 94 ASP A CA 1
ATOM 732 C C . ASP A 1 94 ? 5.201 -4.044 7.478 1.00 96.19 94 ASP A C 1
ATOM 734 O O . ASP A 1 94 ? 5.712 -4.810 8.297 1.00 96.19 94 ASP A O 1
ATOM 738 N N . HIS A 1 95 ? 4.088 -4.353 6.806 1.00 96.31 95 HIS A N 1
ATOM 739 C CA . HIS A 1 95 ? 3.325 -5.583 6.983 1.00 96.31 95 HIS A CA 1
ATOM 740 C C . HIS A 1 95 ? 3.013 -6.232 5.631 1.00 96.31 95 HIS A C 1
ATOM 742 O O . HIS A 1 95 ? 2.176 -5.743 4.871 1.00 96.31 95 HIS A O 1
ATOM 748 N N . GLY A 1 96 ? 3.683 -7.349 5.344 1.00 95.81 96 GLY A N 1
ATOM 749 C CA . GLY A 1 96 ? 3.292 -8.239 4.252 1.00 95.81 96 GLY A CA 1
ATOM 750 C C . GLY A 1 96 ? 2.044 -9.026 4.645 1.00 95.81 96 GLY A C 1
ATOM 751 O O . GLY A 1 96 ? 2.039 -9.618 5.724 1.00 95.81 96 GLY A O 1
ATOM 752 N N . ILE A 1 97 ? 1.023 -9.008 3.794 1.00 96.81 97 ILE A N 1
ATOM 753 C CA . ILE A 1 97 ? -0.268 -9.685 3.994 1.00 96.81 97 ILE A CA 1
ATOM 754 C C . ILE A 1 97 ? -0.642 -10.515 2.758 1.00 96.81 97 ILE A C 1
ATOM 756 O O . ILE A 1 97 ? -0.137 -10.249 1.662 1.00 96.81 97 ILE A O 1
ATOM 760 N N . GLY A 1 98 ? -1.508 -11.513 2.935 1.00 96.25 98 GLY A N 1
ATOM 761 C CA . GLY A 1 98 ? -1.978 -12.409 1.874 1.00 96.25 98 GLY A CA 1
ATOM 762 C C . GLY A 1 98 ? -3.399 -12.936 2.093 1.00 96.25 98 GLY A C 1
ATOM 763 O O . GLY A 1 98 ? -4.120 -12.480 2.980 1.00 96.25 98 GLY A O 1
ATOM 764 N N . ASP A 1 99 ? -3.817 -13.881 1.251 1.00 97.69 99 ASP A N 1
ATOM 765 C CA . ASP A 1 99 ? -5.201 -14.375 1.212 1.00 97.69 99 ASP A CA 1
ATOM 766 C C . ASP A 1 99 ? -5.694 -14.904 2.569 1.00 97.69 99 ASP A C 1
ATOM 768 O O . ASP A 1 99 ? -5.043 -15.720 3.226 1.00 97.69 99 ASP A O 1
ATOM 772 N N . GLY A 1 100 ? -6.875 -14.451 2.987 1.00 97.88 100 GLY A N 1
ATOM 773 C CA . GLY A 1 100 ? -7.510 -14.853 4.240 1.00 97.88 100 GLY A CA 1
ATOM 774 C C . GLY A 1 100 ? -6.952 -14.186 5.502 1.00 97.88 100 GLY A C 1
ATOM 775 O O . GLY A 1 100 ? -7.537 -14.374 6.575 1.00 97.88 100 GLY A O 1
ATOM 776 N N . ASP A 1 101 ? -5.883 -13.387 5.408 1.00 98.19 101 ASP A N 1
ATOM 777 C CA . ASP A 1 101 ? -5.389 -12.608 6.544 1.00 98.19 101 ASP A CA 1
ATOM 778 C C . ASP A 1 101 ? -6.447 -11.617 7.037 1.00 98.19 101 ASP A C 1
ATOM 780 O O . ASP A 1 101 ? -7.254 -11.077 6.274 1.00 98.19 101 ASP A O 1
A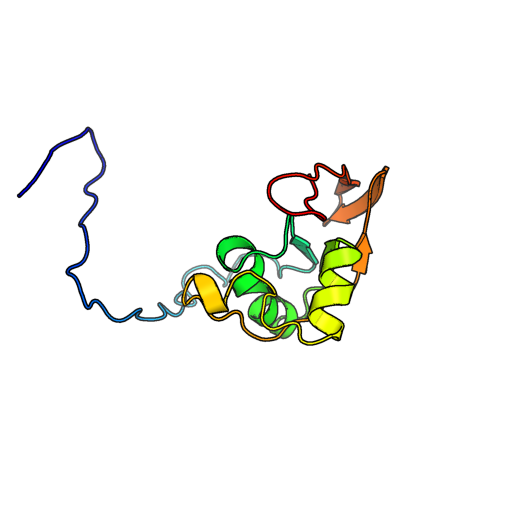TOM 784 N N . ARG A 1 102 ? -6.424 -11.342 8.346 1.00 97.75 102 ARG A N 1
ATOM 785 C CA . ARG A 1 102 ? -7.302 -10.350 8.974 1.00 97.75 102 ARG A CA 1
ATOM 786 C C . ARG A 1 102 ? -6.492 -9.141 9.405 1.00 97.75 102 ARG A C 1
ATOM 788 O O . ARG A 1 102 ? -5.580 -9.260 10.222 1.00 97.75 102 ARG A O 1
ATOM 795 N N . VAL A 1 103 ? -6.842 -7.972 8.877 1.00 95.94 103 VAL A N 1
ATOM 796 C CA . VAL A 1 103 ? -6.152 -6.710 9.167 1.00 95.94 103 VAL A CA 1
ATOM 797 C C . VAL A 1 103 ? -7.088 -5.737 9.865 1.00 95.94 103 VAL A C 1
ATOM 799 O O . VAL A 1 103 ? -8.224 -5.523 9.449 1.00 95.94 103 VAL A O 1
ATOM 802 N N . LEU A 1 104 ? -6.613 -5.128 10.948 1.00 94.69 104 LEU A N 1
ATOM 803 C CA . LEU A 1 104 ? -7.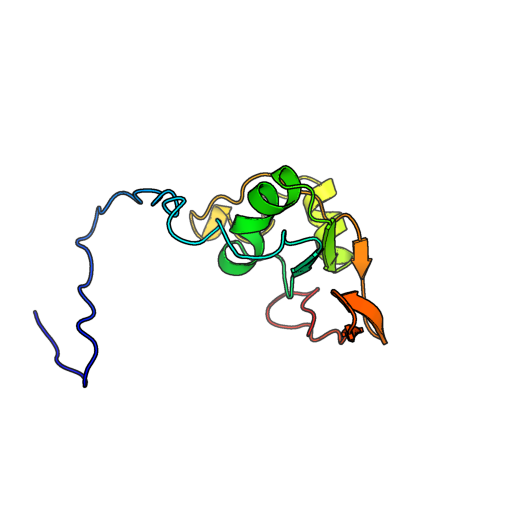359 -4.093 11.655 1.00 94.69 104 LEU A CA 1
ATOM 804 C C . LEU A 1 104 ? -7.003 -2.722 11.065 1.00 94.69 104 LEU A C 1
ATOM 806 O O . LEU A 1 104 ? -5.876 -2.250 11.231 1.00 94.69 104 LEU A O 1
ATOM 810 N N . LEU A 1 105 ? -7.957 -2.069 10.408 1.00 91.25 105 LEU A N 1
ATOM 811 C CA . LEU A 1 105 ? -7.816 -0.709 9.887 1.00 91.25 105 LEU A CA 1
ATOM 812 C C . LEU A 1 105 ? -8.755 0.211 10.674 1.00 91.25 105 LEU A C 1
ATOM 814 O O . LEU A 1 105 ? -9.970 0.196 10.486 1.00 91.25 105 LEU A O 1
ATOM 818 N N . GLY A 1 106 ? -8.185 0.989 11.598 1.00 88.00 106 GLY A N 1
ATOM 819 C CA . GLY A 1 106 ? -8.969 1.732 12.586 1.00 88.00 106 GLY A CA 1
ATOM 820 C C . GLY A 1 106 ? -9.606 0.785 13.605 1.00 88.00 106 GLY A C 1
ATOM 821 O O . GLY A 1 106 ? -8.900 0.043 14.284 1.00 88.00 106 GLY A O 1
ATOM 822 N N . ASP A 1 107 ? -10.929 0.821 13.715 1.00 91.38 107 ASP A N 1
ATOM 823 C CA . ASP A 1 107 ? -11.744 -0.054 14.566 1.00 91.38 107 ASP A CA 1
ATOM 824 C C . ASP A 1 107 ? -12.402 -1.212 13.795 1.00 91.38 107 ASP A C 1
ATOM 826 O O . ASP A 1 107 ? -13.116 -2.024 14.381 1.00 91.38 107 ASP A O 1
ATOM 830 N N . THR A 1 108 ? -12.153 -1.300 12.486 1.00 95.19 108 THR A N 1
ATOM 831 C CA . THR A 1 108 ? -12.785 -2.274 11.597 1.00 95.19 108 THR A CA 1
ATOM 832 C C . THR A 1 108 ? -11.787 -3.348 11.182 1.00 95.19 108 THR A C 1
ATOM 834 O O . THR A 1 108 ? -10.674 -3.050 10.745 1.00 95.19 108 THR A O 1
ATOM 837 N N . GLU A 1 109 ? -12.187 -4.611 11.306 1.00 97.62 109 GLU A N 1
ATOM 838 C CA . GLU A 1 109 ? -11.419 -5.760 10.827 1.00 97.62 109 GLU A CA 1
ATOM 839 C C . GLU A 1 109 ? -11.804 -6.085 9.380 1.00 97.62 109 GLU A C 1
ATOM 841 O O . GLU A 1 109 ? -12.979 -6.264 9.059 1.00 97.62 109 GLU A O 1
ATOM 846 N N . TRP A 1 110 ? -10.801 -6.177 8.517 1.00 97.81 110 TRP A N 1
ATOM 847 C CA . TRP A 1 110 ? -10.931 -6.492 7.101 1.00 97.81 110 TRP A CA 1
ATOM 848 C C . TRP A 1 110 ? -10.338 -7.869 6.840 1.00 97.81 110 TRP A C 1
ATOM 850 O O . TRP A 1 110 ? -9.391 -8.276 7.512 1.00 97.81 110 TRP A O 1
ATOM 860 N N . THR A 1 111 ? -10.905 -8.591 5.879 1.00 98.50 111 THR A N 1
ATOM 861 C CA . THR A 1 111 ? -10.336 -9.852 5.387 1.00 98.50 111 THR A CA 1
ATOM 862 C C . THR A 1 111 ? -9.697 -9.575 4.045 1.00 98.50 111 THR A C 1
ATOM 864 O O . THR A 1 111 ? -10.348 -8.990 3.186 1.00 98.50 111 THR A O 1
ATOM 867 N N . VAL A 1 112 ? -8.444 -9.975 3.897 1.00 98.25 112 VAL A N 1
ATOM 868 C CA . VAL A 1 112 ? -7.688 -9.823 2.658 1.00 98.25 112 VAL A CA 1
ATOM 869 C C . VAL A 1 112 ? -8.102 -10.926 1.692 1.00 98.25 112 VAL A C 1
ATOM 871 O O . VAL A 1 112 ? -8.177 -12.092 2.085 1.00 98.25 112 VAL A O 1
ATOM 874 N N . VAL A 1 113 ? -8.360 -10.568 0.438 1.00 98.19 113 VAL A N 1
ATOM 875 C CA . VAL A 1 113 ? -8.599 -11.524 -0.646 1.00 98.19 113 VAL A CA 1
ATOM 876 C C . VAL A 1 113 ? -7.544 -11.328 -1.724 1.00 98.19 113 VAL A C 1
ATOM 878 O O . VAL A 1 113 ? -7.419 -10.243 -2.293 1.00 98.19 113 VAL A O 1
ATOM 881 N N . GLU A 1 114 ? -6.796 -12.378 -2.050 1.00 97.56 114 GLU A N 1
ATOM 882 C CA . GLU A 1 114 ? -5.894 -12.333 -3.201 1.00 97.56 114 GLU A CA 1
ATOM 883 C C . GLU A 1 114 ? -6.688 -12.435 -4.505 1.00 97.56 114 GLU A C 1
ATOM 885 O O . GLU A 1 114 ? -7.467 -13.361 -4.739 1.00 97.56 114 GLU A O 1
ATOM 890 N N . VAL A 1 115 ? -6.467 -11.473 -5.395 1.00 96.81 115 VAL A N 1
ATOM 891 C CA . VAL A 1 115 ? -7.131 -11.372 -6.700 1.00 96.81 115 VAL A CA 1
ATOM 892 C C . VAL A 1 115 ? -6.094 -11.160 -7.811 1.00 96.81 115 VAL A C 1
ATOM 894 O O . VAL A 1 115 ? -6.135 -10.155 -8.527 1.00 96.81 115 VAL A O 1
ATOM 897 N N . PRO A 1 116 ? -5.131 -12.089 -7.972 1.00 93.25 116 PRO A N 1
ATOM 898 C CA . PRO A 1 116 ? -4.030 -11.919 -8.908 1.00 93.25 116 PRO A CA 1
ATOM 899 C C . PRO A 1 116 ? -4.536 -11.791 -10.350 1.00 93.25 116 PRO A C 1
ATOM 901 O O . PRO A 1 116 ? -5.513 -12.419 -10.760 1.00 93.25 116 PRO A O 1
ATOM 904 N N . GLY A 1 117 ? -3.835 -10.994 -11.150 1.00 92.00 117 GLY A N 1
ATOM 905 C CA . GLY A 1 117 ? -4.171 -10.767 -12.552 1.00 92.00 117 GLY A CA 1
ATOM 906 C C . GLY A 1 117 ? -3.481 -9.521 -13.072 1.00 92.00 117 GLY A C 1
ATOM 907 O O . GLY A 1 117 ? -2.446 -9.619 -13.723 1.00 92.00 117 GLY A O 1
ATOM 908 N N . HIS A 1 118 ? -4.032 -8.353 -12.735 1.00 91.06 118 HIS A N 1
ATOM 909 C CA . HIS A 1 118 ? -3.427 -7.057 -13.071 1.00 91.06 118 HIS A CA 1
ATOM 910 C C . HIS A 1 118 ? -2.000 -6.933 -12.522 1.00 91.06 118 HIS A C 1
ATOM 912 O O . HIS A 1 118 ? -1.089 -6.530 -13.238 1.00 91.06 118 HIS A O 1
ATOM 918 N N . THR A 1 119 ? -1.792 -7.383 -11.283 1.00 88.00 119 THR A N 1
ATOM 919 C CA . THR A 1 119 ? -0.469 -7.705 -10.735 1.00 88.00 119 THR A CA 1
ATOM 920 C C . THR A 1 119 ? -0.518 -9.088 -10.090 1.00 88.00 119 THR A C 1
ATOM 922 O O . THR A 1 119 ? -1.596 -9.592 -9.760 1.00 88.00 119 THR A O 1
ATOM 925 N N . SER A 1 120 ? 0.638 -9.735 -9.915 1.00 90.25 120 SER A N 1
ATOM 926 C CA . SER A 1 120 ? 0.696 -11.064 -9.290 1.00 90.25 120 SER A CA 1
ATOM 927 C C . SER A 1 120 ? 0.332 -11.049 -7.805 1.00 90.25 120 SER A C 1
ATOM 929 O O . SER A 1 120 ? -0.097 -12.074 -7.295 1.00 90.25 120 SER A O 1
ATOM 931 N N . GLY A 1 121 ? 0.518 -9.914 -7.124 1.00 90.12 121 GLY A N 1
ATOM 932 C CA . GLY A 1 121 ? 0.211 -9.733 -5.703 1.00 90.12 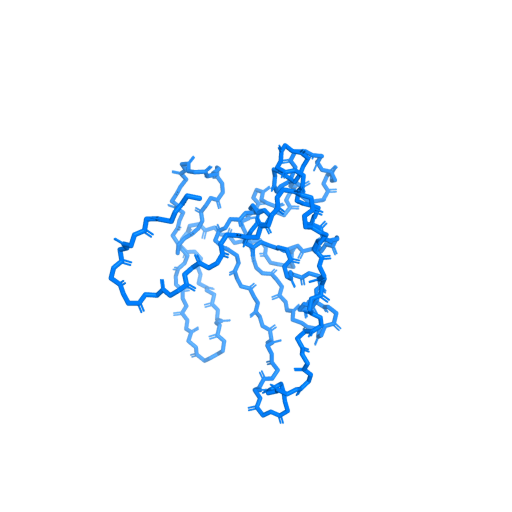121 GLY A CA 1
ATOM 933 C C . GLY A 1 121 ? -1.056 -8.923 -5.429 1.00 90.12 121 GLY A C 1
ATOM 934 O O . GLY A 1 121 ? -1.180 -8.390 -4.339 1.00 90.12 121 GLY A O 1
ATOM 935 N N . HIS A 1 122 ? -1.962 -8.742 -6.394 1.00 94.81 122 HIS A N 1
ATOM 936 C CA . HIS A 1 122 ? -3.113 -7.856 -6.192 1.00 94.81 122 HIS A CA 1
ATOM 937 C C . HIS A 1 122 ? -4.032 -8.356 -5.063 1.00 94.81 122 HIS A C 1
ATOM 939 O O . HIS A 1 122 ? -4.448 -9.514 -5.058 1.00 94.81 122 HIS A O 1
ATOM 945 N N . LEU A 1 123 ? -4.393 -7.451 -4.154 1.00 97.06 123 LEU A N 1
ATOM 946 C CA . LEU A 1 123 ? -5.264 -7.667 -3.001 1.00 97.06 123 LEU A CA 1
ATOM 947 C C . LEU A 1 123 ? -6.579 -6.891 -3.146 1.00 97.06 123 LEU A C 1
ATOM 949 O O . LEU A 1 123 ? -6.615 -5.824 -3.772 1.00 97.06 123 LEU A O 1
ATOM 953 N N . ALA A 1 124 ? -7.643 -7.422 -2.553 1.00 94.00 124 ALA A N 1
ATOM 954 C CA . ALA A 1 124 ? -8.948 -6.790 -2.385 1.00 94.00 124 ALA A CA 1
ATOM 955 C C . ALA A 1 124 ? -9.430 -6.901 -0.934 1.00 94.00 124 ALA A C 1
ATOM 957 O O . ALA A 1 124 ? -9.028 -7.870 -0.246 1.00 94.00 124 ALA A O 1
#

InterPro domains:
  IPR001279 Metallo-beta-lactamase [PF00753] (34-123)
  IPR036866 Ribonuclease Z/Hydroxyacylglutathione hydrolase-like [G3DSA:3.60.15.10] (26-124)
  IPR036866 Ribonuclease Z/Hydroxyacylglutathione hydrolase-like [SSF56281] (34-124)

Secondary structure (DSSP, 8-state):
-----TT-----PPTT---------STTGGGSPP--EEE-S---HHHHTTHHHHHHTTPEEEEEHHHHHHHHTT-TTGGGHHHHT-PPPP---SEEE-TT-EEEETTEEEE--B--SSSTT-B-

Radius of gyration: 17.39 Å; chains: 1; bounding box: 37×39×46 Å

Sequence (124 aa):
MTFRTDDAMVELLPYGAVWVERDFPDANMLILPRVARVANTHWHSDHVGGNARFQQSGAEVFGAHGDADALRRADTHCCVAEYLDQPVPVYTVDHGIGDGDRVLLGDTEWTVVEVPGHTSGHLA

Foldseek 3Di:
DDDDDPDDPDDDDDDPDDPPPPPPPCVPVPPDPQQAEDEFQDFALVGQQCQVVSVVSVHAYEFAPVLQVCLVVVPPPTNVCVVVVRDRPRDHRNHHDEAQDWDDRPNDIDGWHQDPDVHNRGID

pLDDT: mean 76.86, std 23.11, range [27.61, 98.5]